Protein AF-A0A2J4QEY0-F1 (afdb_monomer_lite)

pLDDT: mean 89.41, std 7.76, range [62.31, 98.0]

InterPro domains:
  IPR013766 Thioredoxin domain [PF00085] (54-84)
  IPR036249 Thioredoxin-like superfamily [SSF52833] (8-86)

Radius of gyration: 20.43 Å; chains: 1; bounding box: 44×24×56 Å

Sequence (91 aa):
MMLNVFRQILIWLLIVAAVSLAVDYLRRPALPQNFSSMPLQTLDGRTVDLAAMSHERPLLLYVWATWCGVCRYTTPSVAALANDGGNVMTV

Secondary structure (DSSP, 8-state):
-HHHHHHHHHHHHHHHHHHHHHHHHHT-----TTGGGSEEEPTTS-EEEHHHHHSSS--EEE---TT-TTHHHHHHHHHHHHHTT--EEE-

Foldseek 3Di:
DVVVVVVVVVVVVVVVVVVVVVVCVVPDPPADPCNQQDFDADPVRDTDRNVVLCVPHHAAEAEDDPPRPCCVVVVVVLVVCVVVVHHYDYD

Structure (mmCIF, N/CA/C/O backbone):
data_AF-A0A2J4QEY0-F1
#
_entry.id   AF-A0A2J4QEY0-F1
#
loop_
_atom_site.group_PDB
_atom_site.id
_atom_site.type_symbol
_atom_site.label_atom_id
_atom_site.label_alt_id
_atom_site.label_comp_id
_atom_site.label_asym_id
_atom_site.label_entity_id
_atom_site.label_seq_id
_atom_site.pdbx_PDB_ins_code
_atom_site.Cartn_x
_atom_site.Cartn_y
_atom_site.Cartn_z
_atom_site.occupancy
_atom_site.B_iso_or_equiv
_atom_site.auth_seq_id
_atom_site.auth_comp_id
_atom_site.auth_asym_id
_atom_site.auth_atom_id
_atom_site.pdbx_PDB_model_num
ATOM 1 N N . MET A 1 1 ? 29.031 -6.074 -35.569 1.00 62.31 1 MET A N 1
ATOM 2 C CA . MET A 1 1 ? 27.574 -5.822 -35.461 1.00 62.31 1 MET A CA 1
ATOM 3 C C . MET A 1 1 ? 26.986 -6.376 -34.157 1.00 62.31 1 MET A C 1
ATOM 5 O O . MET A 1 1 ? 26.453 -5.581 -33.397 1.00 62.31 1 MET A O 1
ATOM 9 N N . MET A 1 2 ? 27.171 -7.664 -33.818 1.00 71.06 2 MET A N 1
ATOM 10 C CA . MET A 1 2 ? 26.684 -8.274 -32.554 1.00 71.06 2 MET A CA 1
ATOM 11 C C . MET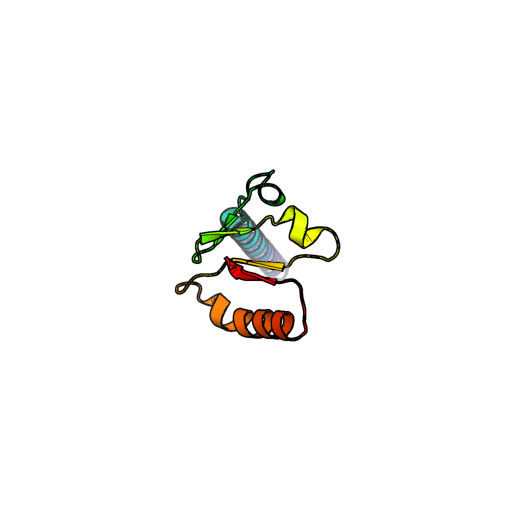 A 1 2 ? 27.148 -7.578 -31.256 1.00 71.06 2 MET A C 1
ATOM 13 O O . MET A 1 2 ? 26.348 -7.394 -30.345 1.00 71.06 2 MET A O 1
ATOM 17 N N . LEU A 1 3 ? 28.413 -7.143 -31.175 1.00 75.88 3 LEU A N 1
ATOM 18 C CA . LEU A 1 3 ? 28.981 -6.562 -29.945 1.00 75.88 3 LEU A CA 1
ATOM 19 C C . LEU A 1 3 ? 28.346 -5.211 -29.555 1.00 75.88 3 LEU A C 1
ATOM 21 O O . LEU A 1 3 ? 28.157 -4.927 -28.375 1.00 75.88 3 LEU A O 1
ATOM 25 N N . ASN A 1 4 ? 27.959 -4.394 -30.542 1.00 81.19 4 ASN A N 1
ATOM 26 C CA . ASN A 1 4 ? 27.296 -3.110 -30.288 1.00 81.19 4 ASN A CA 1
ATOM 27 C C . ASN A 1 4 ? 25.855 -3.307 -29.815 1.00 81.19 4 ASN A C 1
ATOM 29 O O . ASN A 1 4 ? 25.411 -2.586 -28.927 1.00 81.19 4 ASN A O 1
ATOM 33 N N . VAL A 1 5 ? 25.157 -4.300 -30.373 1.00 90.38 5 VAL A N 1
ATOM 34 C CA . VAL A 1 5 ? 23.798 -4.663 -29.954 1.00 90.38 5 VAL A CA 1
ATOM 35 C C . VAL A 1 5 ? 23.815 -5.182 -28.517 1.00 90.38 5 VAL A C 1
ATOM 37 O O . VAL A 1 5 ? 23.037 -4.711 -27.694 1.00 90.38 5 VAL A O 1
ATOM 40 N N . PHE A 1 6 ? 24.762 -6.062 -28.173 1.00 93.06 6 PHE A N 1
ATOM 41 C CA . PHE A 1 6 ? 24.926 -6.546 -26.800 1.00 93.06 6 PHE A CA 1
ATOM 42 C C . PHE A 1 6 ? 25.220 -5.406 -25.815 1.00 93.06 6 PHE A C 1
ATOM 44 O O . PHE A 1 6 ? 24.576 -5.306 -24.773 1.00 93.06 6 PHE A O 1
ATOM 51 N N . ARG A 1 7 ? 26.132 -4.488 -26.172 1.00 93.81 7 ARG A N 1
ATOM 52 C CA . ARG A 1 7 ? 26.434 -3.305 -25.352 1.00 93.81 7 ARG A CA 1
ATOM 53 C C . ARG A 1 7 ? 25.200 -2.427 -25.144 1.00 93.81 7 ARG A C 1
ATOM 55 O O . ARG A 1 7 ? 24.971 -1.963 -24.034 1.00 93.81 7 ARG A O 1
ATOM 62 N N . GLN A 1 8 ? 24.408 -2.195 -26.191 1.00 93.94 8 GLN A N 1
ATOM 63 C CA . GLN A 1 8 ? 23.182 -1.404 -26.080 1.00 93.94 8 GLN A CA 1
ATOM 64 C C . GLN A 1 8 ? 22.133 -2.084 -25.197 1.00 93.94 8 GLN A C 1
ATOM 66 O O . GLN A 1 8 ? 21.546 -1.408 -24.359 1.00 93.94 8 GLN A O 1
ATOM 71 N N . ILE A 1 9 ? 21.938 -3.399 -25.323 1.00 96.56 9 ILE A N 1
ATOM 72 C CA . ILE A 1 9 ? 21.028 -4.160 -24.453 1.00 96.56 9 ILE A CA 1
ATOM 73 C C . ILE A 1 9 ? 21.470 -4.051 -22.992 1.00 96.56 9 ILE A C 1
ATOM 75 O O . ILE A 1 9 ? 20.650 -3.758 -22.126 1.00 96.56 9 ILE A O 1
ATOM 79 N N . LEU A 1 10 ? 22.766 -4.225 -22.720 1.00 97.19 10 LEU A N 1
ATOM 80 C CA . LEU A 1 10 ? 23.303 -4.125 -21.365 1.00 97.19 10 LEU A CA 1
ATOM 81 C C . LEU A 1 10 ? 23.081 -2.726 -20.771 1.00 97.19 10 LEU A C 1
ATOM 83 O O . LEU A 1 10 ? 22.651 -2.604 -19.629 1.00 97.19 10 LEU A O 1
ATOM 87 N N . ILE A 1 11 ? 23.318 -1.670 -21.558 1.00 96.88 11 ILE A N 1
ATOM 88 C CA . ILE A 1 11 ? 23.076 -0.282 -21.139 1.00 96.88 11 ILE A CA 1
ATOM 89 C C . ILE A 1 11 ? 21.594 -0.062 -20.817 1.00 96.88 11 ILE A C 1
ATOM 91 O O . ILE A 1 11 ? 21.280 0.487 -19.766 1.00 96.88 11 ILE A O 1
ATOM 95 N N . TRP A 1 12 ? 20.680 -0.515 -21.677 1.00 97.62 12 TRP A N 1
ATOM 96 C CA . TRP A 1 12 ? 19.244 -0.380 -21.429 1.00 97.62 12 TRP A CA 1
ATOM 97 C C . TRP A 1 12 ? 18.791 -1.136 -20.181 1.00 97.62 12 TRP A C 1
ATOM 99 O O . TRP A 1 12 ? 18.037 -0.581 -19.385 1.00 97.62 12 TRP A O 1
ATOM 109 N N . LEU A 1 13 ? 19.287 -2.357 -19.964 1.00 97.81 13 LEU A N 1
ATOM 110 C CA . LEU A 1 13 ? 18.998 -3.127 -18.753 1.00 97.81 13 LEU A CA 1
ATOM 111 C C . LEU A 1 13 ? 19.490 -2.411 -17.492 1.00 97.81 13 LEU A C 1
ATOM 113 O O . LEU A 1 13 ? 18.756 -2.339 -16.509 1.00 97.81 13 LEU A O 1
ATOM 117 N N . LEU A 1 14 ? 20.697 -1.839 -17.529 1.00 98.00 14 LEU A N 1
ATOM 118 C CA . LEU A 1 14 ? 21.238 -1.066 -16.411 1.00 98.00 14 LEU A CA 1
ATOM 119 C C . LEU A 1 14 ? 20.420 0.199 -16.138 1.00 98.00 14 LEU A C 1
ATOM 121 O O . LEU A 1 14 ? 20.155 0.504 -14.978 1.00 98.00 14 LEU A O 1
ATOM 125 N N . ILE A 1 15 ? 19.984 0.909 -17.183 1.00 97.88 15 ILE A N 1
ATOM 126 C CA . ILE A 1 15 ? 19.121 2.089 -17.040 1.00 97.88 15 ILE A CA 1
ATOM 127 C C . ILE A 1 15 ? 17.788 1.697 -16.400 1.00 97.88 15 ILE A C 1
ATOM 129 O O . ILE A 1 15 ? 17.378 2.328 -15.430 1.00 97.88 15 ILE A O 1
ATOM 133 N N . VAL A 1 16 ? 17.127 0.648 -16.899 1.00 98.00 16 VAL A N 1
ATOM 134 C CA . VAL A 1 16 ? 15.854 0.168 -16.339 1.00 98.00 16 VAL A CA 1
ATOM 135 C C . VAL A 1 16 ? 16.029 -0.225 -14.875 1.00 98.00 16 VAL A C 1
ATOM 137 O O . VAL A 1 16 ? 15.270 0.245 -14.034 1.00 98.00 16 VAL A O 1
ATOM 140 N N . ALA A 1 17 ? 17.062 -1.005 -14.549 1.00 97.75 17 ALA A N 1
ATOM 141 C CA . ALA A 1 17 ? 17.344 -1.401 -13.174 1.00 97.75 17 ALA A CA 1
ATOM 142 C C . ALA A 1 17 ? 17.587 -0.187 -12.261 1.00 97.75 17 ALA A C 1
ATOM 144 O O . ALA A 1 17 ? 17.015 -0.110 -11.175 1.00 97.75 17 ALA A O 1
ATOM 145 N N . ALA A 1 18 ? 18.387 0.786 -12.706 1.00 97.94 18 ALA A N 1
ATOM 146 C CA . ALA A 1 18 ? 18.663 1.998 -11.941 1.00 97.94 18 ALA A CA 1
ATOM 147 C C . ALA A 1 18 ? 17.393 2.829 -11.698 1.00 97.94 18 ALA A C 1
ATOM 149 O O . ALA A 1 18 ? 17.154 3.273 -10.575 1.00 97.94 18 ALA A O 1
ATOM 150 N N . VAL A 1 19 ? 16.556 3.005 -12.726 1.00 97.50 19 VAL A N 1
ATOM 151 C CA . VAL A 1 19 ? 15.286 3.737 -12.614 1.00 97.50 19 VAL A CA 1
ATOM 152 C C . VAL A 1 19 ? 14.325 3.015 -11.675 1.00 97.50 19 VAL A C 1
ATOM 154 O O . VAL A 1 19 ? 13.752 3.658 -10.798 1.00 97.50 19 VAL A O 1
ATOM 157 N N . SER A 1 20 ? 14.175 1.694 -11.801 1.00 95.75 20 SER A N 1
ATOM 158 C CA . SER A 1 20 ? 13.339 0.895 -10.901 1.00 95.75 20 SER A CA 1
ATOM 159 C C . SER A 1 20 ? 13.785 1.041 -9.447 1.00 95.75 20 SER A C 1
ATOM 161 O O . SER A 1 20 ? 12.972 1.394 -8.598 1.00 95.75 20 SER A O 1
ATOM 163 N N . LEU A 1 21 ? 15.084 0.893 -9.167 1.00 96.25 21 LEU A N 1
ATOM 164 C CA . LEU A 1 21 ? 15.626 1.049 -7.815 1.00 96.25 21 LEU A CA 1
ATOM 165 C C . LEU A 1 21 ? 15.416 2.461 -7.254 1.00 96.25 21 LEU A C 1
ATOM 167 O O . LEU A 1 21 ? 15.109 2.610 -6.071 1.00 96.25 21 LEU A O 1
ATOM 171 N N . ALA A 1 22 ? 15.559 3.493 -8.088 1.00 96.00 22 ALA A N 1
ATOM 172 C CA . ALA A 1 22 ? 15.325 4.875 -7.683 1.00 96.00 22 ALA A CA 1
ATOM 173 C C . ALA A 1 22 ? 13.849 5.128 -7.343 1.00 96.00 22 ALA A C 1
ATOM 175 O O . ALA A 1 22 ? 13.548 5.731 -6.313 1.00 96.00 22 ALA A O 1
ATOM 176 N N . VAL A 1 23 ? 12.926 4.642 -8.179 1.00 93.94 23 VAL A N 1
ATOM 177 C CA . VAL A 1 23 ? 11.481 4.755 -7.935 1.00 93.94 23 VAL A CA 1
ATOM 178 C C . VAL A 1 23 ? 11.090 4.000 -6.671 1.00 93.94 23 VAL A C 1
ATOM 180 O O . VAL A 1 23 ? 10.363 4.552 -5.844 1.00 93.94 23 VAL A O 1
ATOM 183 N N . ASP A 1 24 ? 11.597 2.781 -6.498 1.00 90.94 24 ASP A N 1
ATOM 184 C CA . ASP A 1 24 ? 11.340 1.978 -5.310 1.00 90.94 24 ASP A CA 1
ATOM 185 C C . ASP A 1 24 ? 11.847 2.687 -4.065 1.00 90.94 24 ASP A C 1
ATOM 187 O O . ASP A 1 24 ? 11.115 2.756 -3.087 1.00 90.94 24 ASP A O 1
ATOM 191 N N . TYR A 1 25 ? 13.059 3.256 -4.104 1.00 90.50 25 TYR A N 1
ATOM 192 C CA . TYR A 1 25 ? 13.626 4.037 -3.005 1.00 90.50 25 TYR A CA 1
ATOM 193 C C . TYR A 1 25 ? 12.763 5.254 -2.651 1.00 90.50 25 TYR A C 1
ATOM 195 O O . TYR A 1 25 ? 12.462 5.470 -1.479 1.00 90.50 25 TYR A O 1
ATOM 203 N N . LEU A 1 26 ? 12.317 6.013 -3.656 1.00 89.12 26 LEU A N 1
ATOM 204 C CA . LEU A 1 26 ? 11.500 7.211 -3.455 1.00 89.12 26 LEU A CA 1
ATOM 205 C C . LEU A 1 26 ? 10.101 6.886 -2.908 1.00 89.12 26 LEU A C 1
ATOM 207 O O . LEU A 1 26 ? 9.522 7.693 -2.186 1.00 89.12 26 LEU A O 1
ATOM 211 N N . ARG A 1 27 ? 9.549 5.714 -3.248 1.00 85.69 27 ARG A N 1
ATOM 212 C CA . ARG A 1 27 ? 8.226 5.264 -2.788 1.00 85.69 27 ARG A CA 1
ATOM 213 C C . ARG A 1 27 ? 8.259 4.413 -1.521 1.00 85.69 27 ARG A C 1
ATOM 215 O O . ARG A 1 27 ? 7.189 3.980 -1.093 1.00 85.69 27 ARG A O 1
ATOM 222 N N . ARG A 1 28 ? 9.426 4.139 -0.919 1.00 80.31 28 ARG A N 1
ATOM 223 C CA . ARG A 1 28 ? 9.478 3.305 0.295 1.00 80.31 28 ARG A CA 1
ATOM 224 C C . ARG A 1 28 ? 8.652 3.962 1.400 1.00 80.31 28 ARG A C 1
ATOM 226 O O . ARG A 1 28 ? 8.923 5.115 1.738 1.00 80.31 28 ARG A O 1
ATOM 233 N N . PRO A 1 29 ? 7.687 3.246 1.997 1.00 71.56 29 PRO A N 1
ATOM 234 C CA . PRO A 1 29 ? 6.975 3.758 3.156 1.00 71.56 29 PRO A CA 1
ATOM 235 C C . PRO A 1 29 ? 7.964 3.970 4.308 1.00 71.56 29 PRO A C 1
ATOM 237 O O . PRO A 1 29 ? 8.545 3.014 4.820 1.00 71.56 29 PRO A O 1
ATOM 240 N N . ALA A 1 30 ? 8.167 5.221 4.719 1.00 74.12 30 ALA A N 1
ATOM 241 C CA . ALA A 1 30 ? 8.935 5.552 5.915 1.00 74.12 30 ALA A CA 1
ATOM 242 C C . ALA A 1 30 ? 8.029 5.406 7.147 1.00 74.12 30 ALA A C 1
ATOM 244 O O . ALA A 1 30 ? 7.525 6.387 7.688 1.00 74.12 30 ALA A O 1
ATOM 245 N N . LEU A 1 31 ? 7.766 4.162 7.551 1.00 74.38 31 LEU A N 1
ATOM 246 C CA . LEU A 1 31 ? 7.024 3.886 8.779 1.00 74.38 31 LEU A CA 1
ATOM 247 C C . LEU A 1 31 ? 7.932 4.156 9.994 1.00 74.38 31 LEU A C 1
ATOM 249 O O . LEU A 1 31 ? 9.091 3.730 9.993 1.00 74.38 31 LEU A O 1
ATOM 253 N N . PRO A 1 32 ? 7.434 4.835 11.041 1.00 78.56 32 PRO A N 1
ATOM 254 C CA . PRO A 1 32 ? 8.133 4.924 12.318 1.00 78.56 32 PRO A CA 1
ATOM 255 C C . PRO A 1 32 ? 8.475 3.525 12.852 1.00 78.56 32 PRO A C 1
ATOM 257 O O . PRO A 1 32 ? 7.665 2.605 12.747 1.00 78.56 32 PRO A O 1
ATOM 260 N N . GLN A 1 33 ? 9.645 3.364 13.475 1.00 75.56 33 GLN A N 1
ATOM 261 C CA . GLN A 1 33 ? 10.112 2.071 14.015 1.00 75.56 33 GLN A CA 1
ATOM 262 C C . GLN A 1 33 ? 9.153 1.455 15.052 1.00 75.56 33 GLN A C 1
ATOM 264 O O . GLN A 1 33 ? 9.172 0.255 15.292 1.00 75.56 33 GLN A O 1
ATOM 269 N N . ASN A 1 34 ? 8.301 2.278 15.658 1.00 78.44 34 ASN A N 1
ATOM 270 C CA . ASN A 1 34 ? 7.333 1.924 16.691 1.00 78.44 34 ASN A CA 1
ATOM 271 C C . ASN A 1 34 ? 5.875 2.022 16.207 1.00 78.44 34 ASN A C 1
ATOM 273 O O . ASN A 1 34 ? 4.960 2.090 17.030 1.00 78.44 34 ASN A O 1
ATOM 277 N N . PHE A 1 35 ? 5.643 2.040 14.891 1.00 78.50 35 PHE A N 1
ATOM 278 C CA . PHE A 1 35 ? 4.308 2.204 14.315 1.00 78.50 35 PHE A CA 1
ATOM 279 C C . PHE A 1 35 ? 3.314 1.126 14.787 1.00 78.50 35 PHE A C 1
ATOM 281 O O . PHE A 1 35 ? 2.155 1.433 15.038 1.00 78.50 35 PHE A O 1
ATOM 288 N N . SER A 1 36 ? 3.767 -0.115 14.996 1.00 75.81 36 SER A N 1
ATOM 289 C CA . SER A 1 36 ? 2.927 -1.209 15.510 1.00 75.81 36 SER A CA 1
ATOM 290 C C . SER A 1 36 ? 2.474 -1.018 16.961 1.00 75.81 36 SER A C 1
ATOM 292 O O . SER A 1 36 ? 1.445 -1.556 17.345 1.00 75.81 36 SER A O 1
ATOM 294 N N . SER A 1 37 ? 3.233 -0.271 17.765 1.00 76.38 37 SER A N 1
ATOM 295 C CA . SER A 1 37 ? 2.959 -0.016 19.189 1.00 76.38 37 SER A CA 1
ATOM 296 C C . SER A 1 37 ? 2.257 1.318 19.454 1.00 76.38 37 SER A C 1
ATOM 298 O O . SER A 1 37 ? 2.007 1.669 20.605 1.00 76.38 37 SER A O 1
ATOM 300 N N . MET A 1 38 ? 1.987 2.100 18.408 1.00 76.19 38 MET A N 1
ATOM 301 C CA . MET A 1 38 ? 1.335 3.393 18.547 1.00 76.19 38 MET A CA 1
ATOM 302 C C . MET A 1 38 ? -0.188 3.203 18.491 1.00 76.19 38 MET A C 1
ATOM 304 O O . MET A 1 38 ? -0.678 2.604 17.534 1.00 76.19 38 MET A O 1
ATOM 308 N N . PRO A 1 39 ? -0.956 3.700 19.478 1.00 77.44 39 PRO A N 1
ATOM 309 C CA . PRO A 1 39 ? -2.409 3.652 19.409 1.00 77.44 39 PRO A CA 1
ATOM 310 C C . PRO A 1 39 ? -2.898 4.583 18.293 1.00 77.44 39 PRO A C 1
ATOM 312 O O . PRO A 1 39 ? -2.546 5.764 18.262 1.00 77.44 39 PRO A O 1
ATOM 315 N N . LEU A 1 40 ? -3.712 4.057 17.377 1.00 82.50 40 LEU A N 1
ATOM 316 C CA . LEU A 1 40 ? -4.350 4.844 16.322 1.00 82.50 40 LEU A CA 1
ATOM 317 C C . LEU A 1 40 ? -5.747 5.271 16.766 1.00 82.50 40 LEU A C 1
ATOM 319 O O . LEU A 1 40 ? -6.466 4.517 17.416 1.00 82.50 40 LEU A O 1
ATOM 323 N N . GLN A 1 41 ? -6.147 6.478 16.380 1.00 83.06 41 GLN A N 1
ATOM 324 C CA . GLN A 1 41 ? -7.528 6.933 16.501 1.00 83.06 41 GLN A CA 1
ATOM 325 C C . GLN A 1 41 ? -8.251 6.689 15.182 1.00 83.06 41 GLN A C 1
ATOM 327 O O . GLN A 1 41 ? -7.782 7.092 14.118 1.00 83.06 41 GLN A O 1
ATOM 332 N N . THR A 1 42 ? -9.394 6.022 15.259 1.00 83.62 42 THR A N 1
ATOM 333 C CA . THR A 1 42 ? -10.289 5.851 14.114 1.00 83.62 42 THR A CA 1
ATOM 334 C C . THR A 1 42 ? -11.120 7.107 13.889 1.00 83.62 42 THR A C 1
ATOM 336 O O . THR A 1 42 ? -11.298 7.929 14.788 1.00 83.62 42 THR A O 1
ATOM 339 N N . LEU A 1 43 ? -11.686 7.227 12.689 1.00 83.19 43 LEU A N 1
ATOM 340 C CA . LEU A 1 43 ? -12.617 8.306 12.345 1.00 83.19 43 LEU A CA 1
ATOM 341 C C . LEU A 1 43 ? -13.867 8.314 13.244 1.00 83.19 43 LEU A C 1
ATOM 343 O O . LEU A 1 43 ? -14.447 9.370 13.472 1.00 83.19 43 LEU A O 1
ATOM 347 N N . ASP A 1 44 ? -14.226 7.159 13.810 1.00 84.56 44 ASP A N 1
ATOM 348 C CA . ASP A 1 44 ? -15.333 7.012 14.762 1.00 84.56 44 ASP A CA 1
ATOM 349 C C . ASP A 1 44 ? -14.944 7.387 16.208 1.00 84.56 44 ASP A C 1
ATOM 351 O O . ASP A 1 44 ? -15.727 7.182 17.135 1.00 84.56 44 ASP A O 1
ATOM 355 N N . GLY A 1 45 ? -13.714 7.866 16.437 1.00 85.00 45 GLY A N 1
ATOM 356 C CA . GLY A 1 45 ? -13.202 8.233 17.762 1.00 85.00 45 GLY A CA 1
ATOM 357 C C . GLY A 1 45 ? -12.824 7.048 18.658 1.00 85.00 45 GLY A C 1
ATOM 358 O O . GLY A 1 45 ? -12.628 7.222 19.862 1.00 85.00 45 GLY A O 1
ATOM 359 N N . ARG A 1 46 ? -12.735 5.832 18.102 1.00 85.19 46 ARG A N 1
ATOM 360 C CA . ARG A 1 46 ? -12.246 4.649 18.825 1.00 85.19 46 ARG A CA 1
ATOM 361 C C . ARG A 1 46 ? -10.731 4.564 18.729 1.00 85.19 46 ARG A C 1
ATOM 363 O O . ARG A 1 46 ? -10.186 4.605 17.623 1.00 85.19 46 ARG A O 1
ATOM 370 N N . THR A 1 47 ? -10.085 4.344 19.866 1.00 86.31 47 THR A N 1
ATOM 371 C CA . THR A 1 47 ? -8.665 4.001 19.929 1.00 86.31 47 THR A CA 1
ATOM 372 C C . THR A 1 47 ? -8.472 2.532 19.564 1.00 86.31 47 THR A C 1
ATOM 374 O O . THR A 1 47 ? -9.131 1.660 20.129 1.00 86.31 47 THR A O 1
ATOM 377 N N . VAL A 1 48 ? -7.561 2.258 18.636 1.00 87.50 48 VAL A N 1
ATOM 378 C CA . VAL A 1 48 ? -7.210 0.916 18.166 1.00 87.50 48 VAL A CA 1
ATOM 379 C C . VAL A 1 48 ? -5.732 0.662 18.433 1.00 87.50 48 VAL A C 1
ATOM 381 O O . VAL A 1 48 ? -4.877 1.481 18.095 1.00 87.50 48 VAL A O 1
ATOM 384 N N . ASP A 1 49 ? -5.442 -0.491 19.030 1.00 89.12 49 ASP A N 1
ATOM 385 C CA . ASP A 1 49 ? -4.087 -0.984 19.265 1.00 89.12 49 ASP A CA 1
ATOM 386 C C . ASP A 1 49 ? -3.732 -2.056 18.220 1.00 89.12 49 ASP A C 1
ATOM 388 O O . ASP A 1 49 ? -4.281 -3.162 18.217 1.00 89.12 49 ASP A O 1
ATOM 392 N N . LEU A 1 50 ? -2.808 -1.715 17.317 1.00 89.06 50 LEU A N 1
ATOM 393 C CA . LEU A 1 50 ? -2.364 -2.602 16.240 1.00 89.06 50 LEU A CA 1
ATOM 394 C C . LEU A 1 50 ? -1.556 -3.800 16.765 1.00 89.06 50 LEU A C 1
ATOM 396 O O . LEU A 1 50 ? -1.608 -4.881 16.169 1.00 89.06 50 LEU A O 1
ATOM 400 N N . ALA A 1 51 ? -0.829 -3.642 17.875 1.00 88.62 51 ALA A N 1
ATOM 401 C CA . ALA A 1 51 ? -0.072 -4.725 18.495 1.00 88.62 51 ALA A CA 1
ATOM 402 C C . ALA A 1 51 ? -1.027 -5.771 19.080 1.00 88.62 51 ALA A C 1
ATOM 404 O O . ALA A 1 51 ? -0.853 -6.966 18.845 1.00 88.62 51 ALA A O 1
ATOM 405 N N . ALA A 1 52 ? -2.091 -5.326 19.752 1.00 89.38 52 ALA A N 1
ATOM 406 C CA . ALA A 1 52 ? -3.123 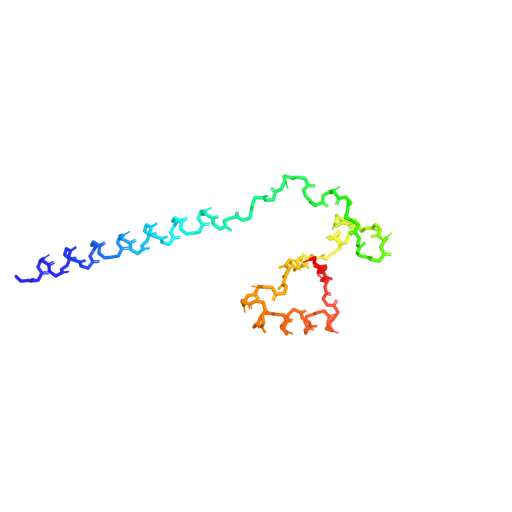-6.223 20.265 1.00 89.38 52 ALA A CA 1
ATOM 407 C C . ALA A 1 52 ? -3.835 -6.981 19.130 1.00 89.38 52 ALA A C 1
ATOM 409 O O . ALA A 1 52 ? -4.014 -8.195 19.205 1.00 89.38 52 ALA A O 1
ATOM 410 N N . MET A 1 53 ? -4.183 -6.290 18.038 1.00 89.12 53 MET A N 1
ATOM 411 C CA . MET A 1 53 ? -4.851 -6.911 16.886 1.00 89.12 53 MET A CA 1
ATOM 412 C C . MET A 1 53 ? -3.980 -7.918 16.129 1.00 89.12 53 MET A C 1
ATOM 414 O O . MET A 1 53 ? -4.521 -8.819 15.490 1.00 89.12 53 MET A O 1
ATOM 418 N N . SER A 1 54 ? -2.655 -7.765 16.159 1.00 91.12 54 SER A N 1
ATOM 419 C CA . SER A 1 54 ? -1.714 -8.659 15.469 1.00 91.12 54 SER A CA 1
ATOM 420 C C . SER A 1 54 ? -1.193 -9.808 16.340 1.00 91.12 54 SER A C 1
ATOM 422 O O . SER A 1 54 ? -0.478 -10.668 15.829 1.00 91.12 54 SER A O 1
ATOM 424 N N . HIS A 1 55 ? -1.564 -9.853 17.625 1.00 90.75 55 HIS A N 1
ATOM 425 C CA . HIS A 1 55 ? -1.001 -10.789 18.603 1.00 90.75 55 HIS A CA 1
ATOM 426 C C . HIS A 1 55 ? -1.253 -12.266 18.257 1.00 90.75 55 HIS A C 1
ATOM 428 O O . HIS A 1 55 ? -0.344 -13.088 18.330 1.00 90.75 55 HIS A O 1
ATOM 434 N N . GLU A 1 56 ? -2.485 -12.614 17.878 1.00 91.12 56 GLU A N 1
ATOM 435 C CA . GLU A 1 56 ? -2.873 -14.009 17.610 1.00 91.12 56 GLU A CA 1
ATOM 436 C C . GLU A 1 56 ? -2.777 -14.390 16.132 1.00 91.12 56 GLU A C 1
ATOM 438 O O . GLU A 1 56 ? -2.559 -15.553 15.792 1.00 91.12 56 GLU A O 1
ATOM 443 N N . ARG A 1 57 ? -2.976 -13.418 15.238 1.00 92.50 57 ARG A N 1
ATOM 444 C CA . ARG A 1 57 ? -3.058 -13.655 13.797 1.00 92.50 57 ARG A CA 1
ATOM 445 C C . ARG A 1 57 ? -2.493 -12.473 13.007 1.00 92.50 57 ARG A C 1
ATOM 447 O O . ARG A 1 57 ? -2.684 -11.329 13.427 1.00 92.50 57 ARG A O 1
ATOM 454 N N . PRO A 1 58 ? -1.854 -12.717 11.845 1.00 92.94 58 PRO A N 1
ATOM 455 C CA . PRO A 1 58 ? -1.297 -11.655 11.012 1.00 92.94 58 PRO A CA 1
ATOM 456 C C . PRO A 1 58 ? -2.340 -10.581 10.710 1.00 92.94 58 PRO A C 1
ATOM 458 O O . PRO A 1 58 ? -3.452 -10.911 10.305 1.00 92.94 58 PRO A O 1
ATOM 461 N N . LEU A 1 59 ? -1.986 -9.311 10.906 1.00 91.88 59 LEU A N 1
ATOM 462 C CA . LEU A 1 59 ? -2.846 -8.165 10.618 1.00 91.88 59 LEU A CA 1
ATOM 463 C C . LEU A 1 59 ? -2.443 -7.535 9.282 1.00 91.88 59 LEU A C 1
ATOM 465 O O . LEU A 1 59 ? -1.309 -7.079 9.129 1.00 91.88 59 LEU A O 1
ATOM 469 N N . LEU A 1 60 ? -3.376 -7.465 8.332 1.00 93.25 60 LEU A N 1
ATOM 470 C CA . LEU A 1 60 ? -3.210 -6.672 7.118 1.00 93.25 60 LEU A CA 1
ATOM 471 C C . LEU A 1 60 ? -3.647 -5.231 7.390 1.00 93.25 60 LEU A C 1
ATOM 473 O O . LEU A 1 60 ? -4.831 -4.962 7.588 1.00 93.25 60 LEU A O 1
ATOM 477 N N . LEU A 1 61 ? -2.695 -4.302 7.340 1.00 90.06 61 LEU A N 1
ATOM 478 C CA . LEU A 1 61 ? -2.983 -2.873 7.365 1.00 90.06 61 LEU A CA 1
ATOM 479 C C . LEU A 1 61 ? -3.101 -2.336 5.936 1.00 90.06 61 LEU A C 1
ATOM 481 O O . LEU A 1 61 ? -2.133 -2.353 5.176 1.00 90.06 61 LEU A O 1
ATOM 485 N N . TYR A 1 62 ? -4.281 -1.847 5.576 1.00 91.56 62 TYR A N 1
ATOM 486 C CA . TYR A 1 62 ? -4.574 -1.312 4.254 1.00 91.56 62 TYR A CA 1
ATOM 487 C C . TYR A 1 62 ? -4.698 0.210 4.297 1.00 91.56 62 TYR A C 1
ATOM 489 O O . TYR A 1 62 ? -5.756 0.743 4.623 1.00 91.56 62 TYR A O 1
ATOM 497 N N . VAL A 1 63 ? -3.604 0.896 3.957 1.00 88.94 63 VAL A N 1
ATOM 498 C CA . VAL A 1 63 ? -3.575 2.359 3.834 1.00 88.94 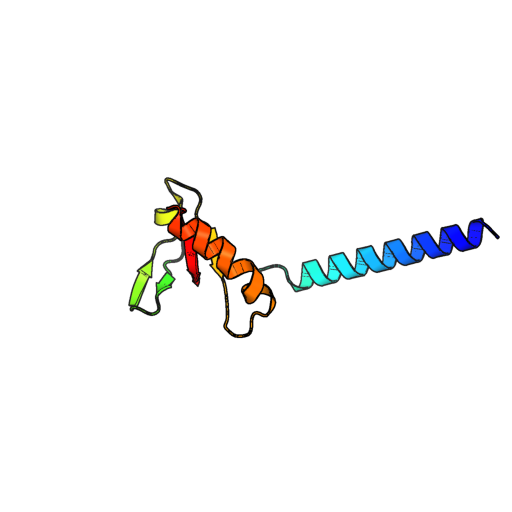63 VAL A CA 1
ATOM 499 C C . VAL A 1 63 ? -4.093 2.759 2.455 1.00 88.94 63 VAL A C 1
ATOM 501 O O . VAL A 1 63 ? -3.525 2.342 1.440 1.00 88.94 63 VAL A O 1
ATOM 504 N N . TRP A 1 64 ? -5.148 3.566 2.399 1.00 91.50 64 TRP A N 1
ATOM 505 C CA . TRP A 1 64 ? -5.764 3.978 1.139 1.00 91.50 64 TRP A CA 1
ATOM 506 C C . TRP A 1 64 ? -6.153 5.457 1.133 1.00 91.50 64 TRP A C 1
ATOM 508 O O . TRP A 1 64 ? -6.072 6.168 2.128 1.00 91.50 64 TRP A O 1
ATOM 518 N N . ALA A 1 65 ? -6.549 5.941 -0.042 1.00 89.75 65 ALA A N 1
ATOM 519 C CA . ALA A 1 65 ? -7.087 7.283 -0.201 1.00 89.75 65 ALA A CA 1
ATOM 520 C C . ALA A 1 65 ? -7.989 7.362 -1.436 1.00 89.75 65 ALA A C 1
ATOM 522 O O . ALA A 1 65 ? -7.839 6.586 -2.380 1.00 89.75 65 ALA A O 1
ATOM 523 N N . THR A 1 66 ? -8.878 8.355 -1.485 1.00 90.38 66 THR A N 1
ATOM 524 C CA . THR A 1 66 ? -9.771 8.595 -2.637 1.00 90.38 66 THR A CA 1
ATOM 525 C C . THR A 1 66 ? -9.017 8.916 -3.930 1.00 90.38 66 THR A C 1
ATOM 527 O O . THR A 1 66 ? -9.499 8.627 -5.021 1.00 90.38 66 THR A O 1
ATOM 530 N N . TRP A 1 67 ? -7.809 9.467 -3.818 1.00 91.25 67 TRP A N 1
ATOM 531 C CA . TRP A 1 67 ? -6.915 9.768 -4.938 1.00 91.25 67 TRP A CA 1
ATOM 532 C C . TRP A 1 67 ? -5.953 8.615 -5.280 1.00 91.25 67 TRP A C 1
ATOM 534 O O . TRP A 1 67 ? -5.158 8.723 -6.216 1.00 91.25 67 TRP A O 1
ATOM 544 N N . CYS A 1 68 ? -6.009 7.492 -4.557 1.00 90.19 68 CYS A N 1
ATOM 545 C CA . CYS A 1 68 ? -5.171 6.327 -4.826 1.00 90.19 68 CYS A CA 1
ATOM 546 C C . CYS A 1 68 ? -5.706 5.538 -6.033 1.00 90.19 68 CYS A C 1
ATOM 548 O O . CYS A 1 68 ? -6.548 4.650 -5.904 1.00 90.19 68 CYS A O 1
ATOM 550 N N . GLY A 1 69 ? -5.179 5.824 -7.227 1.00 91.06 69 GLY A N 1
ATOM 551 C CA . GLY A 1 69 ? -5.637 5.183 -8.467 1.00 91.06 69 GLY A CA 1
ATOM 552 C C . GLY A 1 69 ? -5.506 3.653 -8.474 1.00 91.06 69 GLY A C 1
ATOM 553 O O . GLY A 1 69 ? -6.408 2.962 -8.943 1.00 91.06 69 GLY A O 1
ATOM 554 N N . VAL A 1 70 ? -4.422 3.107 -7.909 1.00 92.12 70 VAL A N 1
ATOM 555 C CA . VAL A 1 70 ? -4.223 1.647 -7.825 1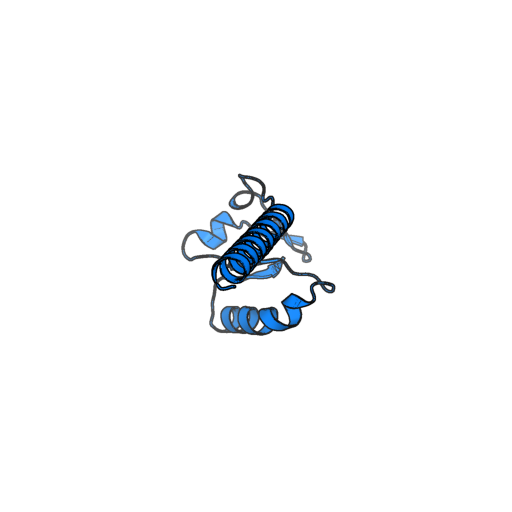.00 92.12 70 VAL A CA 1
ATOM 556 C C . VAL A 1 70 ? -5.198 0.983 -6.849 1.00 92.12 70 VAL A C 1
ATOM 558 O O . VAL A 1 70 ? -5.579 -0.169 -7.055 1.00 92.12 70 VAL A O 1
ATOM 561 N N . CYS A 1 71 ? -5.654 1.717 -5.827 1.00 93.56 71 CYS A N 1
ATOM 562 C CA . CYS A 1 71 ? -6.544 1.185 -4.803 1.00 93.56 71 CYS A CA 1
ATOM 563 C C . CYS A 1 71 ? -7.856 0.676 -5.410 1.00 93.56 71 CYS A C 1
ATOM 565 O O . CYS A 1 71 ? -8.337 -0.371 -5.002 1.00 93.56 71 CYS A O 1
ATOM 567 N N . ARG A 1 72 ? -8.351 1.294 -6.492 1.00 94.56 72 ARG A N 1
ATOM 568 C CA . ARG A 1 72 ? -9.526 0.814 -7.243 1.00 94.56 72 ARG A CA 1
ATOM 569 C C . ARG A 1 72 ? -9.464 -0.676 -7.609 1.00 94.56 72 ARG A C 1
ATOM 571 O O . ARG A 1 72 ? -10.502 -1.327 -7.664 1.00 94.56 72 ARG A O 1
ATOM 578 N N . TYR A 1 73 ? -8.272 -1.200 -7.880 1.00 95.88 73 TYR A N 1
ATOM 579 C CA . TYR A 1 73 ? -8.080 -2.597 -8.267 1.00 95.88 73 TYR A CA 1
ATOM 580 C C . TYR A 1 73 ? -7.783 -3.507 -7.074 1.00 95.88 73 TYR A C 1
ATOM 582 O O . TYR A 1 73 ? -8.092 -4.693 -7.129 1.00 95.88 73 TYR A O 1
ATOM 590 N N . THR A 1 74 ? -7.195 -2.975 -5.999 1.00 95.44 74 THR A N 1
ATOM 591 C CA . THR A 1 74 ? -6.796 -3.772 -4.829 1.00 95.44 74 THR A CA 1
ATOM 592 C C . THR A 1 74 ? -7.870 -3.829 -3.749 1.00 95.44 74 THR A C 1
ATOM 594 O O . THR A 1 74 ? -8.015 -4.866 -3.105 1.00 95.44 74 THR A O 1
ATOM 597 N N . THR A 1 75 ? -8.668 -2.767 -3.578 1.00 96.44 75 THR A N 1
ATOM 598 C CA . THR A 1 75 ? -9.738 -2.690 -2.572 1.00 96.44 75 THR A CA 1
ATOM 599 C C . THR A 1 75 ? -10.714 -3.870 -2.652 1.00 96.44 75 THR A C 1
ATOM 601 O O . THR A 1 75 ? -11.015 -4.416 -1.594 1.00 96.44 75 THR A O 1
ATOM 604 N N . PRO A 1 76 ? -11.182 -4.336 -3.834 1.00 96.88 76 PRO A N 1
ATOM 605 C CA . PRO A 1 76 ? -12.099 -5.477 -3.894 1.00 96.88 76 PRO A CA 1
ATOM 606 C C . PRO A 1 76 ? -11.519 -6.753 -3.272 1.00 96.88 76 PRO A C 1
ATOM 608 O O . PRO A 1 76 ? -12.213 -7.443 -2.531 1.00 96.88 76 PRO A O 1
ATOM 611 N N . SER A 1 77 ? -10.237 -7.040 -3.509 1.00 96.88 77 SER A N 1
ATOM 612 C CA . SER A 1 77 ? -9.562 -8.212 -2.940 1.00 96.88 77 SER A CA 1
ATOM 613 C C . SER A 1 77 ? -9.360 -8.085 -1.430 1.00 96.88 77 SER A C 1
ATOM 615 O O . SER A 1 77 ? -9.530 -9.056 -0.698 1.00 96.88 77 SER A O 1
ATOM 617 N N . VAL A 1 78 ? -9.030 -6.882 -0.949 1.00 96.94 78 VAL A N 1
ATOM 618 C CA . VAL A 1 78 ? -8.913 -6.603 0.492 1.00 96.94 78 VAL A CA 1
ATOM 619 C C . VA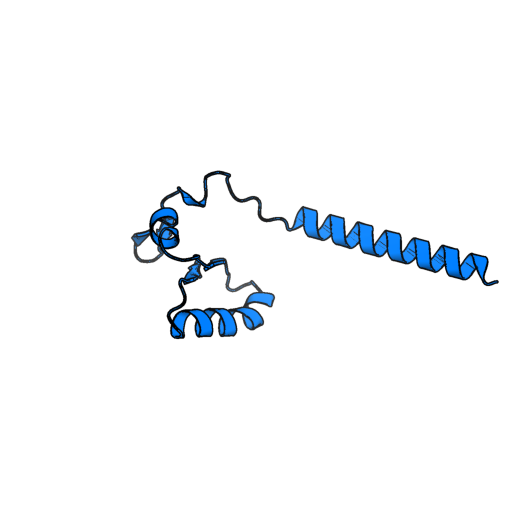L A 1 78 ? -10.272 -6.750 1.184 1.00 96.94 78 VAL A C 1
ATOM 621 O O . VAL A 1 78 ? -10.353 -7.344 2.256 1.00 96.94 78 VAL A O 1
ATOM 624 N N . ALA A 1 79 ? -11.344 -6.264 0.556 1.00 96.44 79 ALA A N 1
ATOM 625 C CA . ALA A 1 79 ? -12.705 -6.403 1.062 1.00 96.44 79 ALA A CA 1
ATOM 626 C C . ALA A 1 79 ? -13.159 -7.870 1.098 1.00 96.44 79 ALA A C 1
ATOM 628 O O . ALA A 1 79 ? -13.763 -8.291 2.080 1.00 96.44 79 ALA A O 1
ATOM 629 N N . ALA A 1 80 ? -12.831 -8.660 0.071 1.00 97.56 80 ALA A N 1
ATOM 630 C CA . ALA A 1 80 ? -13.090 -10.099 0.069 1.00 97.56 80 ALA A CA 1
ATOM 631 C C . ALA A 1 80 ? -12.387 -10.799 1.244 1.00 97.56 80 ALA A C 1
ATOM 633 O O . ALA A 1 80 ? -13.040 -11.505 2.003 1.00 97.56 80 ALA A O 1
ATOM 634 N N . LEU A 1 81 ? -11.100 -10.508 1.474 1.00 96.44 81 LEU A N 1
ATOM 635 C CA . LEU A 1 81 ? -10.362 -11.060 2.614 1.00 96.44 81 LEU A CA 1
ATOM 636 C C . LEU A 1 81 ? -11.007 -10.697 3.960 1.00 96.44 81 LEU A C 1
ATOM 638 O O . LEU A 1 81 ? -11.083 -11.541 4.849 1.00 96.44 81 LEU A O 1
ATOM 642 N N . ALA A 1 82 ? -11.464 -9.453 4.121 1.00 95.75 82 ALA A N 1
ATOM 643 C CA . ALA A 1 82 ? -12.161 -9.032 5.332 1.00 95.75 82 ALA A CA 1
ATOM 644 C C . ALA A 1 82 ? -13.494 -9.784 5.516 1.00 95.75 82 ALA A C 1
ATOM 646 O O . ALA A 1 82 ? -13.791 -10.239 6.620 1.00 95.75 82 ALA A O 1
ATOM 647 N N . ASN A 1 83 ? -14.265 -9.965 4.438 1.00 97.00 83 ASN A N 1
ATOM 648 C CA . ASN A 1 83 ? -15.531 -10.708 4.455 1.00 97.00 83 ASN A CA 1
ATOM 649 C C . ASN A 1 83 ? -15.339 -12.198 4.771 1.00 97.00 83 ASN A C 1
ATOM 651 O O . ASN A 1 83 ? -16.170 -12.783 5.462 1.00 97.00 83 ASN A O 1
ATOM 655 N N . ASP A 1 84 ? -14.223 -12.785 4.339 1.00 96.88 84 ASP A N 1
ATOM 656 C CA . ASP A 1 84 ? -13.843 -14.169 4.645 1.00 96.88 84 ASP A CA 1
ATOM 657 C C . ASP A 1 84 ? -13.318 -14.339 6.091 1.00 96.88 84 ASP A C 1
ATOM 659 O O . ASP A 1 84 ? -12.866 -15.416 6.482 1.00 96.88 84 ASP A O 1
ATOM 663 N N . GLY A 1 85 ? -13.369 -13.282 6.913 1.00 94.75 85 GLY A N 1
ATOM 664 C CA . GLY A 1 85 ? -12.952 -13.294 8.319 1.00 94.75 85 GLY A CA 1
ATOM 665 C C . GLY A 1 85 ? -11.468 -12.987 8.546 1.00 94.75 85 GLY A C 1
ATOM 666 O O . GLY A 1 85 ? -10.968 -13.122 9.674 1.00 94.75 85 GLY A O 1
ATOM 667 N N . GLY A 1 86 ? -10.759 -12.560 7.499 1.00 95.00 86 GLY A N 1
ATOM 668 C CA . GLY A 1 86 ? -9.376 -12.107 7.569 1.00 95.00 86 GLY A CA 1
ATOM 669 C C . GLY A 1 86 ? -9.199 -10.906 8.500 1.00 95.00 86 GLY A C 1
ATOM 670 O O . GLY A 1 86 ? -10.095 -10.087 8.700 1.00 95.00 86 GLY A O 1
ATOM 671 N N . ASN A 1 87 ? -8.016 -10.802 9.104 1.00 95.06 87 ASN A N 1
ATOM 672 C CA . ASN A 1 87 ? -7.695 -9.722 10.030 1.00 95.06 87 ASN A CA 1
ATOM 673 C C . ASN A 1 87 ? -7.226 -8.485 9.260 1.00 95.06 87 ASN A C 1
ATOM 675 O O . ASN A 1 87 ? -6.052 -8.387 8.899 1.00 95.06 87 ASN A O 1
ATOM 679 N N . VAL A 1 88 ? -8.144 -7.563 8.976 1.00 94.38 88 VAL A N 1
ATOM 680 C CA . VAL A 1 88 ? -7.868 -6.387 8.144 1.00 94.38 88 VAL A CA 1
ATOM 681 C C . VAL A 1 88 ? -8.215 -5.107 8.896 1.00 94.38 88 VAL A C 1
ATOM 683 O O . VAL A 1 88 ? -9.303 -4.983 9.452 1.00 94.3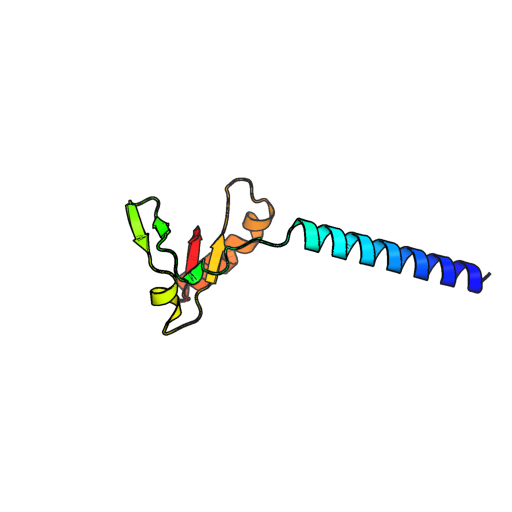8 88 VAL A O 1
ATOM 686 N N . MET A 1 89 ? -7.299 -4.141 8.867 1.00 90.19 89 MET A N 1
ATOM 687 C CA . MET A 1 89 ? -7.509 -2.781 9.355 1.00 90.19 89 MET A CA 1
ATOM 688 C C . MET A 1 89 ? -7.274 -1.797 8.210 1.00 90.19 89 MET A C 1
ATOM 690 O O . MET A 1 89 ? -6.201 -1.796 7.610 1.00 90.19 89 MET A O 1
ATOM 694 N N . THR A 1 90 ? -8.261 -0.959 7.901 1.00 89.88 90 THR A N 1
ATOM 695 C CA . THR A 1 90 ? -8.149 0.067 6.854 1.00 89.88 90 THR A CA 1
ATOM 696 C C . THR A 1 90 ? -7.847 1.424 7.471 1.00 89.88 90 THR A C 1
ATOM 698 O O . THR A 1 90 ? -8.513 1.805 8.435 1.00 89.88 90 THR A O 1
ATOM 701 N N . VAL A 1 91 ? -6.882 2.148 6.904 1.00 83.94 91 VAL A N 1
ATOM 702 C CA . VAL A 1 91 ? -6.467 3.488 7.349 1.00 83.94 91 VAL A CA 1
ATOM 703 C C . VAL A 1 91 ? -6.532 4.467 6.190 1.00 83.94 91 VAL A C 1
ATOM 705 O O . VAL A 1 91 ? -6.071 4.094 5.087 1.00 83.94 91 VAL A O 1
#

Organism: NCBI:txid1134687